Protein AF-A0A9P5ST60-F1 (afdb_monomer)

Mean predicted aligned error: 16.17 Å

Organism: NCBI:txid64525

Secondary structure (DSSP, 8-state):
---HHHHHHHHHHHHHHHHHHHHHHS--HHHHHHHS-HHHHHHHHHHHHHHHHHHHHHHHHHHHHTSSS-TTTS---PPPPP------

Foldseek 3Di:
DDCVVVVVVVVVVVVVVVVVVVCVVDPDPVRVVVVDDPVVVVVVVVVVVVVVVVVQVVVLVVVQVPDPDHPVVDPDDPDDPRPDPPPD

Radius of gyration: 24.75 Å; Cα contacts (8 Å, |Δi|>4): 9; chains: 1; bounding box: 48×45×61 Å

pLDDT: mean 70.22, std 12.08, range [39.56, 93.38]

Structure (mmCIF, N/CA/C/O backbone):
data_AF-A0A9P5ST60-F1
#
_entry.id   AF-A0A9P5ST60-F1
#
loop_
_atom_site.group_PDB
_atom_site.id
_atom_site.type_symbol
_atom_site.label_atom_id
_atom_site.label_alt_id
_atom_site.label_comp_id
_atom_site.label_asym_id
_atom_site.label_entity_id
_atom_site.label_seq_id
_atom_site.pdbx_PDB_ins_code
_atom_site.Cartn_x
_atom_site.Cartn_y
_atom_site.Cartn_z
_atom_site.occupancy
_atom_site.B_iso_or_equiv
_atom_site.auth_seq_id
_atom_site.auth_comp_id
_atom_site.auth_asym_id
_atom_site.auth_atom_id
_atom_site.pdbx_PDB_model_num
ATOM 1 N N . MET A 1 1 ? 26.608 9.777 -31.254 1.00 54.00 1 MET A N 1
ATOM 2 C CA . MET A 1 1 ? 25.990 10.542 -30.145 1.00 54.00 1 MET A CA 1
ATOM 3 C C . MET A 1 1 ? 24.916 9.671 -29.514 1.00 54.00 1 MET A C 1
ATOM 5 O O . MET A 1 1 ? 24.064 9.177 -30.238 1.00 54.00 1 MET A O 1
ATOM 9 N N . GLY A 1 2 ? 25.042 9.354 -28.223 1.00 69.50 2 GLY A N 1
ATOM 10 C CA . GLY A 1 2 ? 24.248 8.309 -27.569 1.00 69.50 2 GLY A CA 1
ATOM 11 C C . GLY A 1 2 ? 22.786 8.708 -27.362 1.00 69.50 2 GLY A C 1
ATOM 12 O O . GLY A 1 2 ? 22.508 9.732 -26.749 1.00 69.50 2 GLY A O 1
ATOM 13 N N . ASN A 1 3 ? 21.856 7.874 -27.836 1.00 77.38 3 ASN A N 1
ATOM 14 C CA . ASN A 1 3 ? 20.407 8.062 -27.664 1.00 77.38 3 ASN A CA 1
ATOM 15 C C . ASN A 1 3 ? 19.867 7.526 -26.323 1.00 77.38 3 ASN A C 1
ATOM 17 O O . ASN A 1 3 ? 18.664 7.574 -26.080 1.00 77.38 3 ASN A O 1
ATOM 21 N N . TYR A 1 4 ? 20.743 7.059 -25.434 1.00 83.12 4 TYR A N 1
ATOM 22 C CA . TYR A 1 4 ? 20.398 6.563 -24.102 1.00 83.12 4 TYR A CA 1
ATOM 23 C C . TYR A 1 4 ? 19.526 7.520 -23.266 1.00 83.12 4 TYR A C 1
ATOM 25 O O . TYR A 1 4 ? 18.498 7.063 -22.771 1.00 83.12 4 TYR A O 1
ATOM 33 N N . PRO A 1 5 ? 19.815 8.835 -23.149 1.00 88.19 5 P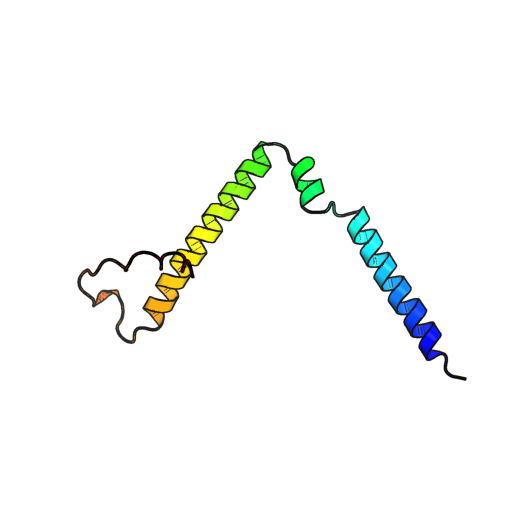RO A N 1
ATOM 34 C CA . PRO A 1 5 ? 18.967 9.728 -22.353 1.00 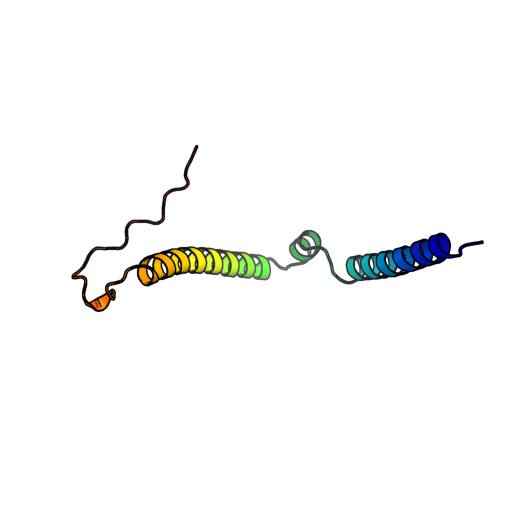88.19 5 PRO A CA 1
ATOM 35 C C . PRO A 1 5 ? 17.548 9.870 -22.921 1.00 88.19 5 PRO A C 1
ATOM 37 O O . PRO A 1 5 ? 16.592 9.967 -22.157 1.00 88.19 5 PRO A O 1
ATOM 40 N N . LYS A 1 6 ? 17.380 9.810 -24.251 1.00 82.38 6 LYS A N 1
ATOM 41 C CA . LYS A 1 6 ? 16.053 9.813 -24.888 1.00 82.38 6 LYS A CA 1
ATOM 42 C C . LYS A 1 6 ? 15.298 8.514 -24.610 1.00 82.38 6 LYS A C 1
ATOM 44 O O . LYS A 1 6 ? 14.109 8.562 -24.322 1.00 82.38 6 LYS A O 1
ATOM 49 N N . ALA A 1 7 ? 15.985 7.373 -24.652 1.00 86.25 7 ALA A N 1
ATOM 50 C CA . ALA A 1 7 ? 15.384 6.080 -24.336 1.00 86.25 7 ALA A CA 1
ATOM 51 C C . ALA A 1 7 ? 14.913 6.009 -22.874 1.00 86.25 7 ALA A C 1
ATOM 53 O O . ALA A 1 7 ? 13.791 5.576 -22.619 1.00 86.25 7 ALA A O 1
ATOM 54 N N . PHE A 1 8 ? 15.714 6.507 -21.926 1.00 89.88 8 PHE A N 1
ATOM 55 C CA . PHE A 1 8 ? 15.301 6.586 -20.523 1.00 89.88 8 PHE A CA 1
ATOM 56 C C . PHE A 1 8 ? 14.135 7.556 -20.320 1.00 89.88 8 PHE A C 1
ATOM 58 O O . PHE A 1 8 ? 13.169 7.193 -19.657 1.00 89.88 8 PHE A O 1
ATOM 65 N N . ALA A 1 9 ? 14.165 8.743 -20.934 1.00 89.69 9 ALA A N 1
ATOM 66 C CA . ALA A 1 9 ? 13.060 9.699 -20.843 1.00 89.69 9 ALA A CA 1
ATOM 67 C C . ALA A 1 9 ? 11.734 9.115 -21.365 1.00 89.69 9 ALA A C 1
ATOM 69 O O . ALA A 1 9 ? 10.699 9.257 -20.718 1.00 89.69 9 ALA A O 1
ATOM 70 N N . VAL A 1 10 ? 11.766 8.408 -22.500 1.00 90.44 10 VAL A N 1
ATOM 71 C CA . VAL A 1 10 ? 10.577 7.741 -23.053 1.00 90.44 10 VAL A CA 1
ATOM 72 C C . VAL A 1 10 ? 10.128 6.577 -22.165 1.00 90.44 10 VAL A C 1
ATOM 74 O O . VAL A 1 10 ? 8.937 6.450 -21.895 1.00 90.44 10 VAL A O 1
ATOM 77 N N . G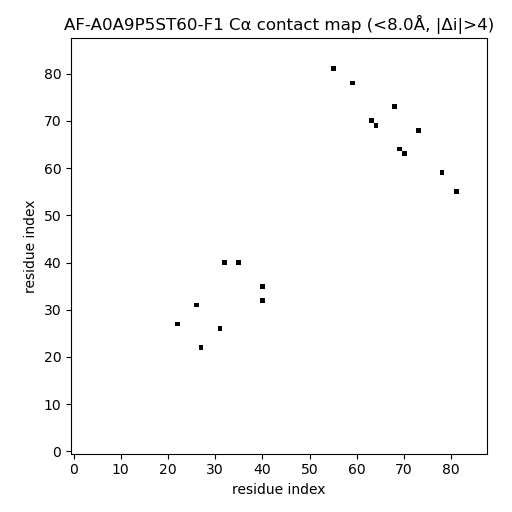LY A 1 11 ? 11.058 5.763 -21.656 1.00 88.19 11 GLY A N 1
ATOM 78 C CA . GLY A 1 11 ? 10.744 4.650 -20.755 1.00 88.19 11 GLY A CA 1
ATOM 79 C C . GLY A 1 11 ? 10.083 5.109 -19.453 1.00 88.19 11 GLY A C 1
ATOM 80 O O . GLY A 1 11 ? 9.013 4.615 -19.098 1.00 88.19 11 GLY A O 1
ATOM 81 N N . PHE A 1 12 ? 10.661 6.107 -18.779 1.00 91.06 12 PHE A N 1
ATOM 82 C CA . PHE A 1 12 ? 10.061 6.702 -17.581 1.00 91.06 12 PHE A CA 1
ATOM 83 C C . PHE A 1 12 ? 8.730 7.396 -17.885 1.00 91.06 12 PHE A C 1
ATOM 85 O O . PHE A 1 12 ? 7.811 7.311 -17.074 1.00 91.06 12 PHE A O 1
ATOM 92 N N . GLY A 1 13 ? 8.592 8.019 -19.060 1.00 93.38 13 GLY A N 1
ATOM 93 C CA . GLY A 1 13 ? 7.326 8.592 -19.515 1.00 93.38 13 GLY A CA 1
ATOM 94 C C . GLY A 1 13 ? 6.218 7.545 -19.629 1.00 93.38 13 GLY A C 1
ATOM 95 O O . GLY A 1 13 ? 5.132 7.746 -19.095 1.00 93.38 13 GLY A O 1
ATOM 96 N N . ILE A 1 14 ? 6.495 6.396 -20.252 1.00 90.88 14 ILE A N 1
ATOM 97 C CA . ILE A 1 14 ? 5.516 5.306 -20.405 1.00 90.88 14 ILE A CA 1
ATOM 98 C C . ILE A 1 14 ? 5.131 4.714 -19.044 1.00 90.88 14 ILE A C 1
ATOM 100 O O . ILE A 1 14 ? 3.946 4.520 -18.775 1.00 90.88 14 ILE A O 1
ATOM 104 N N . VAL A 1 15 ? 6.108 4.464 -18.168 1.00 90.88 15 VAL A N 1
ATOM 105 C CA . VAL A 1 15 ? 5.848 3.936 -16.818 1.00 90.88 15 VAL A CA 1
ATOM 106 C C . VAL A 1 15 ? 5.034 4.933 -15.988 1.00 90.88 15 VAL A C 1
ATOM 108 O O . VAL A 1 15 ? 4.062 4.543 -15.344 1.00 90.88 15 VAL A O 1
ATOM 111 N N . GLY A 1 16 ? 5.374 6.222 -16.048 1.00 90.38 16 GLY A N 1
ATOM 112 C CA . GLY A 1 16 ? 4.633 7.282 -15.364 1.00 90.38 16 GLY A CA 1
ATOM 113 C C . GLY A 1 16 ? 3.195 7.417 -15.867 1.00 90.38 16 GLY A C 1
ATOM 114 O O . GLY A 1 16 ? 2.277 7.540 -15.060 1.00 90.38 16 GLY A O 1
ATOM 115 N N . VAL A 1 17 ? 2.979 7.319 -17.182 1.00 91.12 17 VAL A N 1
ATOM 116 C CA . VAL A 1 17 ? 1.635 7.316 -17.783 1.00 91.12 17 VAL A CA 1
ATOM 117 C C . VAL A 1 17 ? 0.838 6.084 -17.351 1.00 91.12 17 VAL A C 1
ATOM 119 O O . VAL A 1 17 ? -0.328 6.218 -16.990 1.00 91.12 17 VAL A O 1
ATOM 122 N N . GLY A 1 18 ? 1.453 4.900 -17.324 1.00 86.88 18 GLY A N 1
ATOM 123 C CA . GLY A 1 18 ? 0.807 3.682 -16.827 1.00 86.88 18 GLY A CA 1
ATOM 124 C C . GLY A 1 18 ? 0.392 3.791 -15.357 1.00 86.88 18 GLY A C 1
ATOM 125 O O . GLY A 1 18 ? -0.726 3.423 -14.999 1.00 86.88 18 GLY A O 1
ATOM 126 N N . TYR A 1 19 ? 1.252 4.364 -14.513 1.00 85.12 19 TYR A N 1
ATOM 127 C CA . TYR A 1 19 ? 0.949 4.600 -13.101 1.00 85.12 19 TYR A CA 1
ATOM 128 C C . TYR A 1 19 ? -0.150 5.653 -12.905 1.00 85.12 19 TYR A C 1
ATOM 130 O O . TYR A 1 19 ? -1.055 5.465 -12.095 1.00 85.12 19 TYR A O 1
ATOM 138 N N . ALA A 1 20 ? -0.125 6.735 -13.686 1.00 84.00 20 ALA A N 1
ATOM 139 C CA . ALA A 1 20 ? -1.183 7.738 -13.669 1.00 84.00 20 ALA A CA 1
ATOM 140 C C . ALA A 1 20 ? -2.532 7.132 -14.090 1.00 84.00 20 ALA A C 1
ATOM 142 O O . ALA A 1 20 ? -3.535 7.351 -13.417 1.00 84.00 20 ALA A O 1
ATOM 143 N N . LEU A 1 21 ? -2.555 6.303 -15.139 1.00 83.88 21 LEU A N 1
ATOM 144 C CA . LEU A 1 21 ? -3.756 5.568 -15.545 1.00 83.88 21 LEU A CA 1
ATOM 145 C C . LEU A 1 21 ? -4.261 4.648 -14.425 1.00 83.88 21 LEU A C 1
ATOM 147 O O . LEU A 1 21 ? -5.460 4.632 -14.142 1.00 83.88 21 LEU A O 1
ATOM 151 N N . MET A 1 22 ? -3.355 3.949 -13.736 1.00 80.00 22 MET A N 1
ATOM 152 C CA . MET A 1 22 ? -3.700 3.118 -12.582 1.00 80.00 22 MET A CA 1
ATOM 153 C C . MET A 1 22 ? -4.345 3.941 -11.457 1.00 80.00 22 MET A C 1
ATOM 155 O O . MET A 1 22 ? -5.395 3.550 -10.956 1.00 80.00 22 MET A O 1
ATOM 159 N N . LEU A 1 23 ? -3.784 5.105 -11.120 1.00 74.56 23 LEU A N 1
ATOM 160 C CA . LEU A 1 23 ? -4.354 6.024 -10.125 1.00 74.56 23 LEU A CA 1
ATOM 161 C C . LEU A 1 23 ? -5.722 6.581 -10.534 1.00 74.56 23 LEU A C 1
ATOM 163 O O . LEU A 1 23 ? -6.567 6.829 -9.680 1.00 74.56 23 LEU A O 1
ATOM 167 N N . THR A 1 24 ? -5.953 6.796 -11.831 1.00 76.00 24 THR A N 1
ATOM 168 C CA . THR A 1 24 ? -7.254 7.290 -12.307 1.00 76.00 24 THR A CA 1
ATOM 169 C C . THR A 1 24 ? -8.337 6.215 -12.317 1.00 76.00 24 THR A C 1
ATOM 171 O O . THR A 1 24 ? -9.513 6.541 -12.176 1.00 76.00 24 THR A O 1
ATOM 174 N N . THR A 1 25 ? -7.966 4.943 -12.498 1.00 71.50 25 THR A N 1
ATOM 175 C CA . THR A 1 25 ? -8.932 3.841 -12.615 1.00 71.50 25 THR A CA 1
ATOM 176 C C . THR A 1 25 ? -9.168 3.116 -11.290 1.00 71.50 25 THR A C 1
ATOM 178 O O . THR A 1 25 ? -10.280 2.657 -11.037 1.00 71.50 25 THR A O 1
ATOM 181 N N . VAL A 1 26 ? -8.159 3.058 -10.418 1.00 70.25 26 VAL A 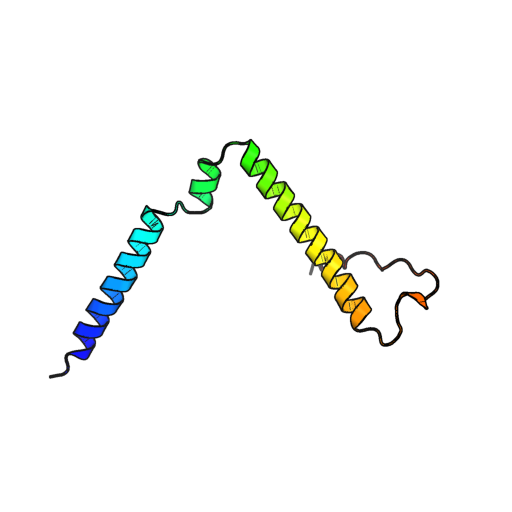N 1
ATOM 182 C CA . VAL A 1 26 ? -8.262 2.473 -9.080 1.00 70.25 26 VAL A CA 1
ATOM 183 C C . VAL A 1 26 ? -8.348 3.616 -8.065 1.00 70.25 26 VAL A C 1
ATOM 185 O O . VAL A 1 26 ? -7.353 4.316 -7.874 1.00 70.25 26 VAL A O 1
ATOM 188 N N . PRO A 1 27 ? -9.504 3.836 -7.408 1.00 62.47 27 PRO A N 1
ATOM 189 C CA . PRO A 1 27 ? -9.580 4.817 -6.333 1.00 62.47 27 PRO A CA 1
ATOM 190 C C . PRO A 1 27 ? -8.594 4.425 -5.227 1.00 62.47 27 PRO A C 1
ATOM 192 O O . PRO A 1 27 ? -8.512 3.256 -4.846 1.00 62.47 27 PRO A O 1
ATOM 195 N N . THR A 1 28 ? -7.844 5.403 -4.718 1.00 63.56 28 THR A N 1
ATOM 196 C CA . THR A 1 28 ? -6.954 5.214 -3.565 1.00 63.56 28 THR A CA 1
ATOM 197 C C . THR A 1 28 ? -7.747 4.688 -2.367 1.00 63.56 28 THR A C 1
ATOM 199 O O . THR A 1 28 ? -8.948 4.932 -2.272 1.00 63.56 28 THR A O 1
ATOM 202 N N . GLU A 1 29 ? -7.103 3.969 -1.443 1.00 58.91 29 GLU A N 1
ATOM 203 C CA . GLU A 1 29 ? -7.795 3.306 -0.322 1.00 58.91 29 GLU A CA 1
ATOM 204 C C . GLU A 1 29 ? -8.689 4.259 0.488 1.00 58.91 29 GLU A C 1
ATOM 206 O O . GLU A 1 29 ? -9.773 3.871 0.912 1.00 58.91 29 GLU A O 1
ATOM 211 N N . GLU A 1 30 ? -8.287 5.524 0.627 1.00 60.59 30 GLU A N 1
ATOM 212 C CA . GLU A 1 30 ? -9.065 6.577 1.289 1.00 60.59 30 GLU A CA 1
ATOM 213 C C . GLU A 1 30 ? -10.315 6.980 0.488 1.00 60.59 30 GLU A C 1
ATOM 215 O O . GLU A 1 30 ? -11.415 7.033 1.037 1.00 60.59 30 GLU A O 1
ATOM 220 N N . GLN A 1 31 ? -10.187 7.183 -0.828 1.00 60.12 31 GLN A N 1
ATOM 221 C CA . GLN A 1 31 ? -11.323 7.503 -1.706 1.00 60.12 31 GLN A CA 1
ATOM 222 C C . GLN A 1 31 ? -12.266 6.308 -1.879 1.00 60.12 31 GLN A C 1
ATOM 224 O O . GLN A 1 31 ? -13.480 6.472 -2.015 1.00 60.12 31 GLN A O 1
ATOM 229 N N . LEU A 1 32 ? -11.713 5.095 -1.863 1.00 61.47 32 LEU A N 1
ATOM 230 C CA . LEU A 1 32 ? -12.469 3.856 -1.812 1.00 61.47 32 LEU A CA 1
ATOM 231 C C . LEU A 1 32 ? -13.234 3.803 -0.483 1.00 61.47 32 LEU A C 1
ATOM 233 O O . LEU A 1 32 ? -14.448 3.653 -0.511 1.00 61.47 32 LEU A O 1
ATOM 237 N N . TYR A 1 33 ? -12.583 4.043 0.658 1.00 55.44 33 TYR A N 1
ATOM 238 C CA . TYR A 1 33 ? -13.209 4.071 1.985 1.00 55.44 33 TYR A CA 1
ATOM 239 C C . TYR A 1 33 ? -14.335 5.110 2.112 1.00 55.44 33 TYR A C 1
ATOM 241 O O . TYR A 1 33 ? -15.362 4.831 2.732 1.00 55.44 33 TYR A O 1
ATOM 249 N N . GLU A 1 34 ? -14.195 6.292 1.516 1.00 62.25 34 GLU A N 1
ATOM 250 C CA . GLU A 1 34 ? -15.267 7.295 1.477 1.00 62.25 34 GLU A CA 1
ATOM 251 C C . GLU A 1 34 ? -16.442 6.877 0.584 1.00 62.25 34 GLU A C 1
ATOM 253 O O . GLU A 1 34 ? -17.596 7.120 0.940 1.00 62.25 34 GLU A O 1
ATOM 258 N N . LYS A 1 35 ? -16.171 6.189 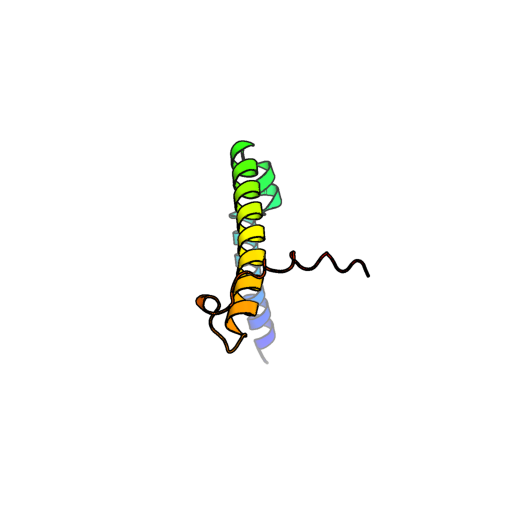-0.533 1.00 61.03 35 LYS A N 1
ATOM 259 C CA . LYS A 1 35 ? -17.205 5.610 -1.408 1.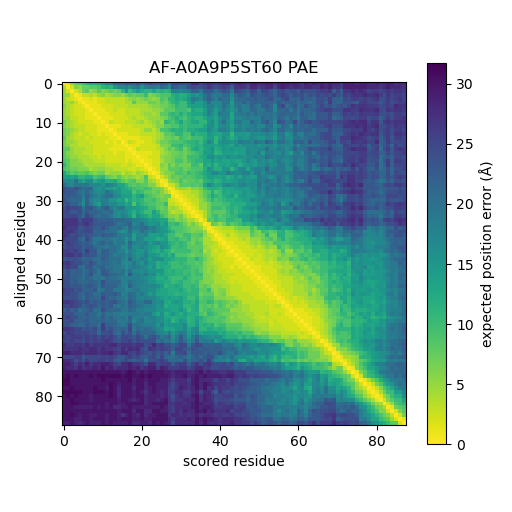00 61.03 35 LYS A CA 1
ATOM 260 C C . LYS A 1 35 ? -17.784 4.292 -0.881 1.00 61.03 35 LYS A C 1
ATOM 262 O O . LYS A 1 35 ? -18.839 3.860 -1.346 1.00 61.03 35 LYS A O 1
ATOM 267 N N . LEU A 1 36 ? -17.122 3.648 0.080 1.00 55.88 36 LEU A N 1
ATOM 268 C CA . LEU A 1 36 ? -17.578 2.420 0.717 1.00 55.88 36 LEU A CA 1
ATOM 269 C C . LEU A 1 36 ? -18.773 2.725 1.620 1.00 55.88 36 LEU A C 1
ATOM 271 O O . LEU A 1 36 ? -18.669 3.424 2.630 1.00 55.88 36 LEU A O 1
ATOM 275 N N . SER A 1 37 ? -19.910 2.120 1.278 1.00 57.50 37 SER A N 1
ATOM 276 C CA . SER A 1 37 ? -21.099 2.062 2.126 1.00 57.50 37 SER A CA 1
ATOM 277 C C . SER A 1 37 ? -20.741 1.632 3.563 1.00 57.50 37 SER A C 1
ATOM 279 O O . SER A 1 37 ? -19.847 0.795 3.730 1.00 57.50 37 SER A O 1
ATOM 281 N N . PRO A 1 38 ? -21.443 2.134 4.598 1.00 60.72 38 PRO A N 1
ATOM 282 C CA . PRO A 1 38 ? -21.127 1.875 6.010 1.00 60.72 38 PRO A CA 1
ATOM 283 C C . PRO A 1 38 ? -21.009 0.383 6.370 1.00 60.72 38 PRO A C 1
ATOM 285 O O . PRO A 1 38 ? -20.235 0.021 7.256 1.00 60.72 38 PRO A O 1
ATOM 288 N N . GLU A 1 39 ? -21.697 -0.495 5.640 1.00 56.50 39 GLU A N 1
ATOM 289 C CA . GLU A 1 39 ? -21.620 -1.947 5.828 1.00 56.50 39 GLU A CA 1
ATOM 290 C C . GLU A 1 39 ? -20.244 -2.534 5.465 1.00 56.50 39 GLU A C 1
ATOM 292 O O . GLU A 1 39 ? -19.726 -3.413 6.151 1.00 56.50 39 GLU A O 1
ATOM 297 N N . LEU A 1 40 ? -19.586 -2.006 4.432 1.00 61.56 40 LEU A N 1
ATOM 298 C CA . LEU A 1 40 ? -18.285 -2.506 3.980 1.00 61.56 40 LEU A CA 1
ATOM 299 C C . LEU A 1 40 ? -17.145 -2.074 4.914 1.00 61.56 40 LEU A C 1
ATOM 301 O O . LEU A 1 40 ? -16.196 -2.828 5.125 1.00 61.56 40 LEU A O 1
ATOM 305 N N . LYS A 1 41 ? -17.279 -0.907 5.558 1.00 65.44 41 LYS A N 1
ATOM 306 C CA . LYS A 1 41 ? -16.373 -0.471 6.635 1.00 65.44 41 LYS A CA 1
ATOM 307 C C . LYS A 1 41 ? -16.414 -1.452 7.802 1.00 65.44 41 LYS A C 1
ATOM 309 O O . LYS A 1 41 ? -15.374 -1.863 8.313 1.00 65.44 41 LYS A O 1
ATOM 314 N N . LYS A 1 42 ? -17.617 -1.894 8.177 1.00 69.38 42 LYS A N 1
ATOM 315 C CA . LYS A 1 42 ? -17.818 -2.888 9.235 1.00 69.38 42 LYS A CA 1
ATOM 316 C C . LYS A 1 42 ? -17.160 -4.227 8.890 1.00 69.38 42 LYS A C 1
ATOM 318 O O . LYS A 1 42 ? -16.528 -4.820 9.760 1.00 69.38 42 LYS A O 1
ATOM 323 N N . GLN A 1 43 ? -17.254 -4.675 7.637 1.00 69.81 43 GLN A N 1
ATOM 324 C CA . GLN A 1 43 ? -16.574 -5.893 7.179 1.00 69.81 43 GLN A CA 1
ATOM 325 C C . GLN A 1 43 ? -15.049 -5.741 7.170 1.00 69.81 43 GLN A C 1
ATOM 327 O O . GLN A 1 43 ? -14.355 -6.630 7.654 1.00 69.81 43 GLN A O 1
ATOM 332 N N . TYR A 1 44 ? -14.517 -4.605 6.709 1.00 68.56 44 TYR A N 1
ATOM 333 C CA . TYR A 1 44 ? -13.077 -4.337 6.751 1.00 68.56 44 TYR A CA 1
ATOM 334 C C . TYR A 1 44 ? -12.530 -4.369 8.184 1.00 68.56 44 TYR A C 1
ATOM 336 O O . TYR A 1 44 ? -11.520 -5.022 8.447 1.00 68.56 44 TYR A O 1
ATOM 344 N N . HIS A 1 45 ? -13.230 -3.742 9.134 1.00 69.88 45 HIS A N 1
ATOM 345 C CA . HIS A 1 45 ? -12.851 -3.796 10.546 1.00 69.88 45 HIS A CA 1
ATOM 346 C C . HIS A 1 45 ? -12.921 -5.215 11.127 1.00 69.88 45 HIS A C 1
ATOM 348 O O . HIS A 1 45 ? -12.039 -5.586 11.899 1.00 69.88 45 HIS A O 1
ATOM 354 N N . GLN A 1 46 ? -13.910 -6.027 10.735 1.00 71.38 46 GLN A N 1
ATOM 355 C CA . GLN A 1 46 ? -13.981 -7.437 11.136 1.00 71.38 46 GLN A CA 1
ATOM 356 C C . GLN A 1 46 ? -12.807 -8.246 10.576 1.00 71.38 46 GLN A C 1
ATOM 358 O O . GLN A 1 46 ? -12.123 -8.928 11.334 1.00 71.38 46 GLN A O 1
ATOM 363 N N . VAL A 1 47 ? -12.501 -8.102 9.284 1.00 76.31 47 VAL A N 1
ATOM 364 C CA . VAL A 1 47 ? -11.377 -8.802 8.645 1.00 76.31 47 VAL A CA 1
ATOM 365 C C . VAL A 1 47 ? -10.042 -8.382 9.260 1.00 76.31 47 VAL A C 1
ATOM 367 O O . VAL A 1 47 ? -9.195 -9.234 9.523 1.00 76.31 47 VAL A O 1
ATOM 370 N N . LYS A 1 48 ? -9.850 -7.090 9.546 1.00 77.06 48 LYS A N 1
ATOM 371 C CA . LY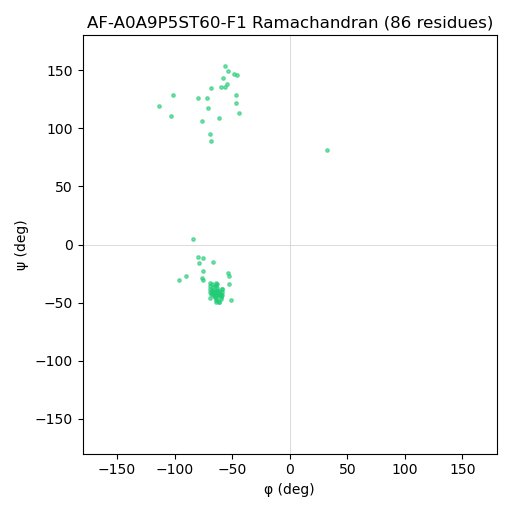S A 1 48 ? -8.653 -6.598 10.242 1.00 77.06 48 LYS A CA 1
ATOM 372 C C . LYS A 1 48 ? -8.539 -7.156 11.659 1.00 77.06 48 LYS A C 1
ATOM 374 O O . LYS A 1 48 ? -7.454 -7.584 12.047 1.00 77.06 48 LYS A O 1
ATOM 379 N N . ALA A 1 49 ? -9.638 -7.197 12.411 1.00 74.50 49 ALA A N 1
ATOM 380 C CA . ALA A 1 49 ? -9.652 -7.794 13.744 1.00 74.50 49 ALA A CA 1
ATOM 381 C C . ALA A 1 49 ? -9.329 -9.299 13.700 1.00 74.50 49 ALA A C 1
ATOM 383 O O . ALA A 1 49 ? -8.581 -9.793 14.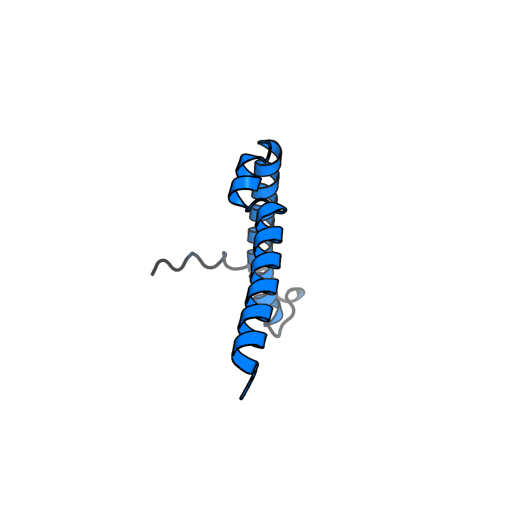545 1.00 74.50 49 ALA A O 1
ATOM 384 N N . ASP A 1 50 ? -9.834 -10.019 12.698 1.00 76.94 50 ASP A N 1
ATOM 385 C CA . ASP A 1 50 ? -9.551 -11.442 12.508 1.00 76.94 50 ASP A CA 1
ATOM 386 C C . ASP A 1 50 ? -8.101 -11.700 12.086 1.00 76.94 50 ASP A C 1
ATOM 388 O O . ASP A 1 50 ? -7.494 -12.666 12.552 1.00 76.94 50 ASP A O 1
ATOM 392 N N . GLN A 1 51 ? -7.518 -10.845 11.241 1.00 75.81 51 GLN A N 1
ATOM 393 C CA . GLN A 1 51 ? -6.099 -10.927 10.878 1.00 75.81 51 GLN A CA 1
ATOM 394 C C . GLN A 1 51 ? -5.200 -10.708 12.098 1.00 75.81 51 GLN A C 1
ATOM 396 O O . GLN A 1 51 ? -4.350 -11.552 12.365 1.00 75.81 51 GLN A O 1
ATOM 401 N N . ALA A 1 52 ? -5.455 -9.668 12.898 1.00 75.81 52 ALA A N 1
ATOM 402 C CA . ALA A 1 52 ? -4.686 -9.403 14.117 1.00 75.81 52 ALA A CA 1
ATOM 403 C C . ALA A 1 52 ? -4.747 -10.577 15.114 1.00 75.81 52 ALA A C 1
ATOM 405 O O . ALA A 1 52 ? -3.747 -10.944 15.731 1.00 75.81 52 ALA A O 1
ATOM 406 N N . ARG A 1 53 ? -5.914 -11.228 15.243 1.00 71.06 53 ARG A N 1
ATOM 407 C CA . ARG A 1 53 ? -6.054 -12.447 16.058 1.00 71.06 53 ARG A CA 1
ATOM 408 C C . ARG A 1 53 ? -5.228 -13.599 15.492 1.00 71.06 53 ARG A C 1
ATOM 410 O O . ARG A 1 53 ? -4.536 -14.273 16.250 1.00 71.06 53 ARG A O 1
ATOM 417 N N . LYS A 1 54 ? -5.292 -13.837 14.179 1.00 72.88 54 LYS A N 1
ATOM 418 C CA . LYS A 1 54 ? -4.531 -14.905 13.508 1.00 72.88 54 LYS A CA 1
ATOM 419 C C . LYS A 1 54 ? -3.027 -14.706 13.641 1.00 72.88 54 LYS A C 1
ATOM 421 O O . LYS A 1 54 ? -2.334 -15.688 13.876 1.00 72.88 54 LYS A O 1
ATOM 426 N N . GLU A 1 55 ? -2.542 -13.474 13.541 1.00 74.19 55 GLU A N 1
ATOM 427 C CA . GLU A 1 55 ? -1.131 -13.140 13.754 1.00 74.19 55 GLU A CA 1
ATOM 428 C C . GLU A 1 55 ? -0.701 -13.483 15.183 1.00 74.19 55 GLU A C 1
ATOM 430 O O . GLU A 1 55 ? 0.235 -14.263 15.366 1.00 74.19 55 GLU A O 1
ATOM 435 N N . ALA A 1 56 ? -1.468 -13.044 16.186 1.00 75.12 56 ALA A N 1
ATOM 436 C CA . ALA A 1 56 ? -1.203 -13.380 17.584 1.00 75.12 56 ALA A CA 1
ATOM 437 C C . ALA A 1 56 ? -1.209 -14.902 17.843 1.00 75.12 56 ALA A C 1
ATOM 439 O O . ALA A 1 56 ? -0.341 -15.418 18.549 1.00 75.12 56 ALA A O 1
ATOM 440 N N . PHE A 1 57 ? -2.143 -15.649 17.241 1.00 74.62 57 PHE A N 1
ATOM 441 C CA . PHE A 1 57 ? -2.146 -17.115 17.312 1.00 74.62 57 PHE A CA 1
ATOM 442 C C . PHE A 1 57 ? -0.958 -17.738 16.569 1.00 74.62 57 PHE A C 1
ATOM 444 O O . PHE A 1 57 ? -0.374 -18.704 17.058 1.00 74.62 57 PHE A O 1
ATOM 451 N N . SER A 1 58 ? -0.573 -17.195 15.415 1.00 75.94 58 SER A N 1
ATOM 452 C CA . SER A 1 58 ? 0.551 -17.695 14.623 1.00 75.94 58 SER A CA 1
ATOM 453 C C . SER A 1 58 ? 1.883 -17.541 15.354 1.00 75.94 58 SER A C 1
ATOM 455 O O . SER A 1 58 ? 2.703 -18.454 15.300 1.00 75.94 58 SER A O 1
ATOM 457 N N . ASP A 1 59 ? 2.064 -16.465 16.120 1.00 77.50 59 ASP A N 1
ATOM 458 C CA . ASP A 1 59 ? 3.251 -16.256 16.948 1.00 77.50 59 ASP A CA 1
ATOM 459 C C . ASP A 1 59 ? 3.338 -17.277 18.082 1.00 77.50 59 ASP A C 1
ATOM 461 O O . ASP A 1 59 ? 4.414 -17.801 18.381 1.00 77.50 59 ASP A O 1
ATOM 465 N N . VAL A 1 60 ? 2.201 -17.607 18.698 1.00 76.81 60 VAL A N 1
ATOM 466 C CA . VAL A 1 60 ? 2.120 -18.672 19.708 1.00 76.81 60 VAL A CA 1
ATOM 467 C C . VAL A 1 60 ? 2.441 -20.029 19.080 1.00 76.81 60 VAL A C 1
ATOM 469 O O . VAL A 1 60 ? 3.244 -20.777 19.635 1.00 76.81 60 VAL A O 1
ATOM 472 N N . LEU A 1 61 ? 1.885 -20.329 17.902 1.00 75.50 61 LEU A N 1
ATOM 473 C CA . LEU A 1 61 ? 2.169 -21.569 17.172 1.00 75.50 61 LEU A CA 1
ATOM 474 C C . LEU A 1 61 ? 3.634 -21.661 16.740 1.00 75.50 61 LEU A C 1
ATOM 476 O O . LEU A 1 61 ? 4.235 -22.723 16.857 1.00 75.50 61 LEU A O 1
ATOM 480 N N . ARG A 1 62 ? 4.233 -20.557 16.287 1.00 75.06 62 ARG A N 1
ATOM 481 C CA . ARG A 1 62 ? 5.638 -20.499 15.870 1.00 75.06 62 ARG A CA 1
ATOM 482 C C . ARG A 1 62 ? 6.585 -20.728 17.045 1.00 75.06 62 ARG A C 1
ATOM 484 O O . ARG A 1 62 ? 7.571 -21.442 16.890 1.00 75.06 62 ARG A O 1
ATOM 491 N N . ARG A 1 63 ? 6.270 -20.173 18.221 1.00 72.12 63 ARG A N 1
ATOM 492 C CA . ARG A 1 63 ? 7.011 -20.437 19.467 1.00 72.12 63 ARG A CA 1
ATOM 493 C C . ARG A 1 63 ? 6.831 -21.881 19.937 1.00 72.12 63 ARG A C 1
ATOM 495 O O . ARG A 1 63 ? 7.809 -22.499 20.334 1.00 72.12 63 ARG A O 1
ATOM 502 N N . ALA A 1 64 ? 5.621 -22.429 19.833 1.00 69.94 64 ALA A N 1
ATOM 503 C CA . ALA A 1 64 ? 5.345 -23.824 20.169 1.00 69.94 64 ALA A CA 1
ATOM 504 C C . ALA A 1 64 ? 6.022 -24.820 19.208 1.00 69.94 64 ALA A C 1
ATOM 506 O O . ALA A 1 64 ? 6.439 -25.886 19.637 1.00 69.94 64 ALA A O 1
ATOM 507 N N . ALA A 1 65 ? 6.159 -24.477 17.924 1.00 69.56 65 ALA A N 1
ATOM 508 C CA . ALA A 1 65 ? 6.835 -25.306 16.923 1.00 69.56 65 ALA A CA 1
ATOM 509 C C . ALA A 1 65 ? 8.369 -25.288 17.045 1.00 69.56 65 ALA A C 1
ATOM 511 O O . ALA A 1 65 ? 9.029 -26.202 16.561 1.00 69.56 65 ALA A O 1
ATOM 512 N N . ALA A 1 66 ? 8.939 -24.249 17.662 1.00 72.56 66 ALA A N 1
ATOM 513 C CA . ALA A 1 66 ? 10.369 -24.168 17.958 1.00 72.56 66 ALA A CA 1
ATOM 514 C C . ALA A 1 66 ? 10.772 -24.978 19.207 1.00 72.56 66 ALA A C 1
ATOM 516 O O . ALA A 1 66 ? 11.964 -25.142 19.465 1.00 72.56 66 ALA A O 1
ATOM 517 N N . ASP A 1 67 ? 9.799 -25.464 19.984 1.00 69.62 67 ASP A N 1
ATOM 518 C CA . ASP A 1 67 ? 10.030 -26.315 21.149 1.00 69.62 67 ASP A CA 1
ATOM 519 C C . ASP A 1 67 ? 10.285 -27.766 20.682 1.00 69.62 67 ASP A C 1
ATOM 521 O O . ASP A 1 67 ? 9.479 -28.312 19.924 1.00 69.62 67 ASP A O 1
ATOM 525 N N . PRO A 1 68 ? 11.398 -28.406 21.088 1.00 64.12 68 PRO A N 1
ATOM 526 C CA . PRO A 1 68 ? 11.736 -29.770 20.672 1.00 64.12 68 PRO A CA 1
ATOM 527 C C . PRO A 1 68 ? 10.774 -30.836 21.221 1.00 64.12 68 PRO A C 1
ATOM 529 O O . PRO A 1 68 ? 10.775 -31.967 20.733 1.00 64.12 68 PRO A O 1
ATOM 532 N N . GLU A 1 69 ? 9.953 -30.502 22.220 1.00 69.62 69 GLU A N 1
ATOM 533 C CA . GLU A 1 69 ? 8.954 -31.409 22.778 1.00 69.62 69 GLU A CA 1
ATOM 534 C C . GLU A 1 69 ? 7.545 -31.090 22.258 1.00 69.62 69 GLU A C 1
ATOM 536 O O . GLU A 1 69 ? 7.075 -29.954 22.375 1.00 69.62 69 GLU A O 1
ATOM 541 N N . PRO A 1 70 ? 6.801 -32.082 21.739 1.00 64.00 70 PRO A N 1
ATOM 542 C CA . PRO A 1 70 ? 5.477 -31.831 21.201 1.00 64.00 70 PRO A CA 1
ATOM 543 C C . PRO A 1 70 ? 4.462 -31.454 22.294 1.00 64.00 70 PRO A C 1
ATOM 545 O O . PRO A 1 70 ? 4.340 -32.111 23.331 1.00 64.00 70 PRO A O 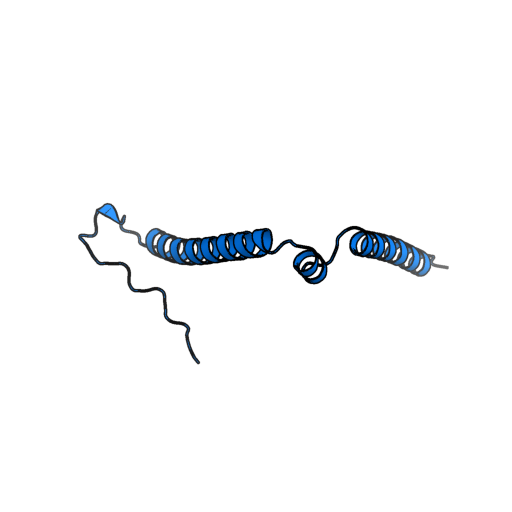1
ATOM 548 N N . MET A 1 71 ? 3.666 -30.416 22.019 1.00 58.31 71 MET A N 1
ATOM 549 C CA . MET A 1 71 ? 2.714 -29.781 22.949 1.00 58.31 71 MET A CA 1
ATOM 550 C C . MET A 1 71 ? 1.703 -30.729 23.621 1.00 58.31 71 MET A C 1
ATOM 552 O O . MET A 1 71 ? 1.217 -30.421 24.705 1.00 58.31 71 MET A O 1
ATOM 556 N N . TRP A 1 72 ? 1.378 -31.882 23.025 1.00 64.69 72 TRP A N 1
ATOM 557 C CA . TRP A 1 72 ? 0.445 -32.860 23.609 1.00 64.69 72 TRP A CA 1
ATOM 558 C C . TRP A 1 72 ? 1.037 -33.677 24.772 1.00 64.69 72 TRP A C 1
ATOM 560 O O . TRP A 1 72 ? 0.285 -34.350 25.477 1.00 64.69 72 TRP A O 1
ATOM 570 N N . ILE A 1 73 ? 2.357 -33.620 24.995 1.00 66.44 73 ILE A N 1
ATOM 571 C CA . ILE A 1 73 ? 3.039 -34.285 26.122 1.00 66.44 73 ILE A CA 1
ATOM 572 C C . ILE A 1 73 ? 3.119 -33.361 27.352 1.00 66.44 73 ILE A C 1
ATOM 574 O O . ILE A 1 73 ? 3.111 -33.839 28.490 1.00 66.44 73 ILE A O 1
ATOM 578 N N . LYS A 1 74 ? 3.119 -32.032 27.164 1.00 60.94 74 LYS A N 1
ATOM 579 C CA . LYS A 1 74 ? 3.182 -31.062 28.269 1.00 60.94 74 LYS A CA 1
ATOM 580 C C . LYS A 1 74 ? 1.818 -30.961 28.970 1.00 60.94 74 LYS A C 1
ATOM 582 O O . LYS A 1 74 ? 0.864 -30.381 28.455 1.00 60.94 74 LYS A O 1
ATOM 587 N N . LYS A 1 75 ? 1.700 -31.531 30.178 1.00 53.97 75 LYS A N 1
ATOM 588 C CA . LYS A 1 75 ? 0.506 -31.390 31.033 1.00 53.97 75 LYS A CA 1
ATOM 589 C C . LYS A 1 75 ? 0.284 -29.912 31.397 1.00 53.97 75 LYS A C 1
ATOM 591 O O . LYS A 1 75 ? 1.017 -29.373 32.212 1.00 53.97 75 LYS A O 1
ATOM 596 N N . LYS A 1 76 ? -0.761 -29.309 30.813 1.00 55.50 76 LYS A N 1
ATOM 597 C CA . LYS A 1 76 ? -1.434 -28.044 31.184 1.00 55.50 76 LYS A CA 1
ATOM 598 C C . LYS A 1 76 ? -0.534 -26.960 31.801 1.00 55.50 76 LYS A C 1
ATOM 600 O O . LYS A 1 76 ? -0.621 -26.699 32.997 1.00 55.50 76 LYS A O 1
ATOM 605 N N . THR A 1 77 ? 0.172 -26.218 30.957 1.00 53.75 77 THR A N 1
ATOM 606 C CA . THR A 1 77 ? 0.507 -24.826 31.284 1.00 53.75 77 THR A CA 1
ATOM 607 C C . THR A 1 77 ? -0.238 -23.942 30.289 1.00 53.75 77 THR A C 1
ATOM 609 O O . THR A 1 77 ? -0.050 -24.122 29.084 1.00 53.75 77 THR A O 1
ATOM 612 N N . PRO A 1 78 ? -1.141 -23.050 30.740 1.00 56.25 78 PRO A N 1
ATOM 613 C CA . PRO A 1 78 ? -1.761 -22.075 29.854 1.00 56.25 78 PRO A CA 1
ATOM 614 C C . PRO A 1 78 ? -0.665 -21.280 29.132 1.00 56.25 78 PRO A C 1
ATOM 616 O O . PRO A 1 78 ? 0.335 -20.937 29.771 1.00 56.25 78 PRO A O 1
ATOM 619 N N . PRO A 1 79 ? -0.813 -20.999 27.826 1.00 59.41 79 PRO A N 1
ATOM 620 C CA . PRO A 1 79 ? 0.149 -20.166 27.121 1.00 59.41 79 PRO A CA 1
ATOM 621 C C . PRO A 1 79 ? 0.264 -18.817 27.849 1.00 59.41 79 PRO A C 1
ATOM 623 O O . PRO A 1 79 ? -0.769 -18.264 28.248 1.00 59.41 79 PRO A O 1
ATOM 626 N N . PRO A 1 80 ? 1.484 -18.289 28.063 1.00 61.50 80 PRO A N 1
ATOM 627 C CA . PRO A 1 80 ? 1.642 -16.968 28.649 1.00 61.50 80 PRO A CA 1
ATOM 628 C C . PRO A 1 80 ? 0.903 -15.943 27.776 1.00 61.50 80 PRO A C 1
ATOM 630 O O . PRO A 1 80 ? 0.875 -16.102 26.548 1.00 61.50 80 PRO A O 1
ATOM 633 N N . PRO A 1 81 ? 0.270 -14.926 28.389 1.00 58.12 81 PRO A N 1
ATOM 634 C CA . PRO A 1 81 ? -0.494 -13.926 27.659 1.00 58.12 81 PRO A CA 1
ATOM 635 C C . PRO A 1 81 ? 0.367 -13.291 26.559 1.00 58.12 81 PRO A C 1
ATOM 637 O O . PRO A 1 81 ? 1.592 -13.215 26.721 1.00 58.12 81 PRO A O 1
ATOM 640 N N . PRO A 1 82 ? -0.253 -12.862 25.439 1.00 57.56 82 PRO A N 1
ATOM 641 C CA . PRO A 1 82 ? 0.456 -12.187 24.359 1.00 57.56 82 PRO A CA 1
ATOM 642 C C . PRO A 1 82 ? 1.345 -11.112 24.971 1.00 57.56 82 PRO A C 1
ATOM 644 O O . PRO A 1 82 ? 0.883 -10.352 25.822 1.00 57.56 82 PRO A O 1
ATOM 647 N N . SER A 1 83 ? 2.627 -11.127 24.594 1.00 62.53 83 SER A N 1
ATOM 648 C CA . SER A 1 83 ? 3.622 -10.165 25.057 1.00 62.53 83 SER A CA 1
ATOM 649 C C . SER A 1 83 ? 2.994 -8.781 25.011 1.00 62.53 83 SER A C 1
ATOM 651 O O . SER A 1 83 ? 2.638 -8.321 23.925 1.00 62.53 83 SER A O 1
ATOM 653 N N . ALA A 1 84 ? 2.801 -8.189 26.193 1.00 54.50 84 ALA A N 1
ATOM 654 C CA . ALA A 1 84 ? 2.303 -6.835 26.341 1.00 54.50 84 ALA A CA 1
ATOM 655 C C . ALA A 1 84 ? 3.060 -5.919 25.366 1.00 54.50 84 ALA A C 1
ATOM 657 O O . ALA A 1 84 ? 4.244 -6.189 25.103 1.00 54.50 84 ALA A O 1
ATOM 658 N N . PRO A 1 85 ? 2.406 -4.881 24.809 1.00 48.25 85 PRO A N 1
ATOM 659 C CA . PRO A 1 85 ? 3.134 -3.845 24.093 1.00 48.25 85 PRO A CA 1
ATOM 660 C C . PRO A 1 85 ? 4.323 -3.451 24.968 1.00 48.25 85 PRO A C 1
ATOM 662 O O . PRO A 1 85 ? 4.167 -3.162 26.154 1.00 48.25 85 PRO A O 1
ATOM 665 N N . LYS A 1 86 ? 5.532 -3.587 24.416 1.00 52.44 86 LYS A N 1
ATOM 666 C CA . LYS A 1 86 ? 6.711 -2.999 25.035 1.00 52.44 86 LYS A CA 1
ATOM 667 C C . LYS A 1 86 ? 6.521 -1.499 24.882 1.00 52.44 86 LYS A C 1
ATOM 669 O O . LYS A 1 86 ? 6.873 -0.946 23.847 1.00 52.44 86 LYS A O 1
ATOM 674 N N . ASP A 1 87 ? 5.864 -0.902 25.864 1.00 47.72 87 ASP A N 1
ATOM 675 C CA . ASP A 1 87 ? 5.946 0.524 26.108 1.00 47.72 87 ASP A CA 1
ATOM 676 C C . ASP A 1 87 ? 7.376 0.768 26.615 1.00 47.72 87 ASP A C 1
ATOM 678 O O . ASP A 1 87 ? 7.686 0.531 27.785 1.00 47.72 87 ASP A O 1
ATOM 682 N N . GLU A 1 88 ? 8.260 1.127 25.685 1.00 39.56 88 GLU A N 1
ATOM 683 C CA . GLU A 1 88 ? 9.565 1.748 25.935 1.00 39.56 88 GLU A CA 1
ATOM 684 C C . GLU A 1 88 ? 9.587 3.111 25.238 1.00 39.56 88 GLU A C 1
ATOM 686 O O . GLU A 1 88 ? 9.184 3.167 24.050 1.00 39.56 88 GLU A O 1
#

Sequence (88 aa):
MGNYPKAFAVGFGIVGVGYALMLTTVPTEEQLYEKLSPELKKQYHQVKADQARKEAFSDVLRRAAADPEPMWIKKKTPPPPPSAPKDE

Solvent-accessible surface area (backbone atoms only — not comparable to full-atom values): 5476 Å² total; per-residue (Å²): 135,84,62,61,69,59,53,51,54,50,50,53,48,53,54,51,49,54,50,50,51,47,57,73,73,46,68,52,71,68,60,39,54,72,69,42,55,76,68,55,54,54,49,51,54,50,54,51,53,50,48,55,50,50,51,58,50,48,54,52,51,54,56,53,67,70,42,96,62,65,73,91,73,61,82,84,71,80,77,77,73,78,80,67,81,81,87,123

InterPro domains:
  IPR012420 Cbp4 [PF07960] (3-77)
  IPR012420 Cbp4 [PTHR28202] (2-76)